Protein AF-A0A821AS89-F1 (afdb_monomer)

pLDDT: mean 93.1, std 7.95, range [41.75, 98.56]

Sequence (158 aa):
MNSRITNIILPIVAGIIYICFDFLYIYLSKTRYEQVVQNIQKDEMQIDVVAAFICYAIMALGWYFIAVQLAFAYFDTLKQRRPSWTPLSISVLSGLVSGLLYGFVVYGVYNCTTRAIFSSRYPVSILVQDMAWGSLYNMVYTSIYMMIWHRLSSPVDI

Structure (mmCIF, N/CA/C/O backbone):
data_AF-A0A821AS89-F1
#
_entry.id   AF-A0A821AS89-F1
#
loop_
_atom_site.group_PDB
_atom_site.id
_atom_site.type_symbol
_atom_site.label_atom_id
_atom_site.label_alt_id
_atom_site.label_comp_id
_atom_site.label_asym_id
_atom_site.label_entity_id
_atom_site.label_seq_id
_atom_site.pdbx_PDB_ins_code
_atom_site.Cartn_x
_atom_site.Cartn_y
_atom_site.Cartn_z
_atom_site.occupancy
_atom_site.B_iso_or_equiv
_atom_site.auth_seq_id
_atom_site.auth_comp_id
_atom_site.auth_asym_id
_atom_site.auth_atom_id
_atom_site.pdbx_PDB_model_num
ATOM 1 N N . MET A 1 1 ? 11.663 -9.145 -25.684 1.00 60.75 1 MET A N 1
ATOM 2 C CA . MET A 1 1 ? 11.445 -9.663 -24.313 1.00 60.75 1 MET A CA 1
ATOM 3 C C . MET A 1 1 ? 9.973 -10.030 -24.124 1.00 60.75 1 MET A C 1
ATOM 5 O O . MET A 1 1 ? 9.146 -9.499 -24.855 1.00 60.75 1 MET A O 1
ATOM 9 N N . ASN A 1 2 ? 9.637 -10.982 -23.246 1.00 77.19 2 ASN A N 1
ATOM 10 C CA . ASN A 1 2 ? 8.313 -11.620 -23.225 1.00 77.19 2 ASN A CA 1
ATOM 11 C C . ASN A 1 2 ? 7.254 -10.752 -22.517 1.00 77.19 2 ASN A C 1
ATOM 13 O O . ASN A 1 2 ? 7.126 -10.801 -21.295 1.00 77.19 2 ASN A O 1
ATOM 17 N N . SER A 1 3 ? 6.462 -10.005 -23.292 1.00 80.69 3 SER A N 1
ATOM 18 C CA . SER A 1 3 ? 5.370 -9.146 -22.802 1.00 80.69 3 SER A CA 1
ATOM 19 C C . SER A 1 3 ? 4.331 -9.881 -21.945 1.00 80.69 3 SER A C 1
ATOM 21 O O . SER A 1 3 ? 3.664 -9.258 -21.123 1.00 80.69 3 SER A O 1
ATOM 23 N N . ARG A 1 4 ? 4.209 -11.213 -22.065 1.00 80.75 4 ARG A N 1
ATOM 24 C CA . ARG A 1 4 ? 3.340 -12.015 -21.187 1.00 80.75 4 ARG A CA 1
ATOM 25 C C . ARG A 1 4 ? 3.840 -12.040 -19.743 1.00 80.75 4 ARG A C 1
ATOM 27 O O . ARG A 1 4 ? 3.027 -12.054 -18.824 1.00 80.75 4 ARG A O 1
ATOM 34 N N . ILE A 1 5 ? 5.158 -12.036 -19.529 1.00 86.56 5 ILE A N 1
ATOM 35 C CA . ILE A 1 5 ? 5.736 -12.064 -18.179 1.00 86.56 5 ILE A CA 1
ATOM 36 C C . ILE A 1 5 ? 5.411 -10.757 -17.455 1.00 86.56 5 ILE A C 1
ATOM 38 O O . ILE A 1 5 ? 4.871 -10.789 -16.353 1.00 86.56 5 ILE A O 1
ATOM 42 N N . THR A 1 6 ? 5.680 -9.615 -18.087 1.00 86.88 6 THR A N 1
ATOM 43 C CA . THR A 1 6 ? 5.493 -8.294 -17.470 1.00 86.88 6 THR A CA 1
ATOM 44 C C . THR A 1 6 ? 4.027 -7.910 -17.314 1.00 86.88 6 THR A C 1
ATOM 46 O O . THR A 1 6 ? 3.682 -7.263 -16.332 1.00 86.88 6 THR A O 1
ATOM 49 N N . ASN A 1 7 ? 3.163 -8.307 -18.255 1.00 87.62 7 ASN A N 1
ATOM 50 C CA . ASN A 1 7 ? 1.782 -7.816 -18.301 1.00 87.62 7 ASN A CA 1
ATOM 51 C C . ASN A 1 7 ? 0.766 -8.765 -17.653 1.00 87.62 7 ASN A C 1
ATOM 53 O O . ASN A 1 7 ? -0.347 -8.336 -17.372 1.00 87.62 7 ASN A O 1
ATOM 57 N N . ILE A 1 8 ? 1.112 -10.040 -17.439 1.00 90.19 8 ILE A N 1
ATOM 58 C CA . ILE A 1 8 ? 0.181 -11.042 -16.892 1.00 90.19 8 ILE A CA 1
ATOM 59 C C . ILE A 1 8 ? 0.769 -11.696 -15.645 1.00 90.19 8 ILE A C 1
ATOM 61 O O . ILE A 1 8 ? 0.187 -11.613 -14.568 1.00 90.19 8 ILE A O 1
ATOM 65 N N . ILE A 1 9 ? 1.935 -12.332 -15.774 1.00 93.44 9 ILE A N 1
ATOM 66 C CA . ILE A 1 9 ? 2.485 -13.170 -14.699 1.00 93.44 9 ILE A CA 1
ATOM 67 C C . ILE A 1 9 ? 2.922 -12.316 -13.506 1.00 93.44 9 ILE A C 1
ATOM 69 O O . ILE A 1 9 ? 2.548 -12.608 -12.372 1.00 93.44 9 ILE A O 1
ATOM 73 N N . LEU A 1 10 ? 3.684 -11.250 -13.756 1.00 95.06 10 LEU A N 1
ATOM 74 C CA . LEU A 1 10 ? 4.209 -10.378 -12.708 1.00 95.06 10 LEU A CA 1
ATOM 75 C C . LEU A 1 10 ? 3.093 -9.738 -11.853 1.00 95.06 10 LEU A C 1
ATOM 77 O O . LEU A 1 10 ? 3.177 -9.869 -10.632 1.00 95.06 10 LEU A O 1
ATOM 81 N N . PRO A 1 11 ? 2.038 -9.118 -12.426 1.00 95.06 11 PRO A N 1
ATOM 82 C CA . PRO A 1 11 ? 0.903 -8.611 -11.653 1.00 95.06 11 PRO A CA 1
ATOM 83 C C . PRO A 1 11 ? 0.240 -9.651 -10.750 1.00 95.06 11 PRO A C 1
ATOM 85 O O . PRO A 1 11 ? -0.046 -9.354 -9.594 1.00 95.06 11 PRO A O 1
ATOM 88 N N . ILE A 1 12 ? 0.015 -10.869 -11.255 1.00 95.12 12 ILE A N 1
ATOM 89 C CA . ILE A 1 12 ? -0.660 -11.937 -10.502 1.00 95.12 12 ILE A CA 1
ATOM 90 C C . ILE A 1 12 ? 0.206 -12.393 -9.328 1.00 95.12 12 ILE A C 1
ATOM 92 O O . ILE A 1 12 ? -0.263 -12.447 -8.193 1.00 95.12 12 ILE A O 1
ATOM 96 N N . VAL A 1 13 ? 1.481 -12.692 -9.590 1.00 96.25 13 VAL A N 1
ATOM 97 C CA . VAL A 1 13 ? 2.421 -13.135 -8.551 1.00 96.25 13 VAL A CA 1
ATOM 98 C C . VAL A 1 13 ? 2.601 -12.047 -7.494 1.00 96.25 13 VAL A C 1
ATOM 100 O O . VAL A 1 13 ? 2.565 -12.346 -6.301 1.00 96.25 13 VAL A O 1
ATOM 103 N N . ALA A 1 14 ? 2.730 -10.786 -7.910 1.00 96.75 14 ALA A N 1
ATOM 104 C CA . ALA A 1 14 ? 2.802 -9.664 -6.986 1.00 96.75 14 ALA A CA 1
ATOM 105 C C . ALA A 1 14 ? 1.505 -9.521 -6.171 1.00 96.75 14 ALA A C 1
ATOM 107 O O . ALA A 1 14 ? 1.563 -9.460 -4.953 1.00 96.75 14 ALA A O 1
ATOM 108 N N . GLY A 1 15 ? 0.323 -9.585 -6.787 1.00 95.75 15 GLY A N 1
ATOM 109 C CA . GLY A 1 15 ? -0.946 -9.516 -6.053 1.00 95.75 15 GLY A CA 1
ATOM 110 C C . GLY A 1 15 ? -1.085 -10.590 -4.964 1.00 95.75 15 GLY A C 1
ATOM 111 O O . GLY A 1 15 ? -1.546 -10.298 -3.864 1.00 95.75 15 GLY A O 1
ATOM 112 N N . ILE A 1 16 ? -0.623 -11.817 -5.226 1.00 95.19 16 ILE A N 1
ATOM 113 C CA . ILE A 1 16 ? -0.619 -12.899 -4.226 1.00 95.19 16 ILE A CA 1
ATOM 114 C C . ILE A 1 16 ? 0.351 -12.582 -3.082 1.00 95.19 16 ILE A C 1
ATOM 116 O O . ILE A 1 16 ? -0.032 -12.636 -1.914 1.00 95.19 16 ILE A O 1
ATOM 120 N N . ILE A 1 17 ? 1.598 -12.221 -3.404 1.00 96.12 17 ILE A N 1
ATOM 121 C CA . ILE A 1 17 ? 2.618 -11.886 -2.398 1.00 96.12 17 ILE A CA 1
ATOM 122 C C . ILE A 1 17 ? 2.176 -10.683 -1.557 1.00 96.12 17 ILE A C 1
ATOM 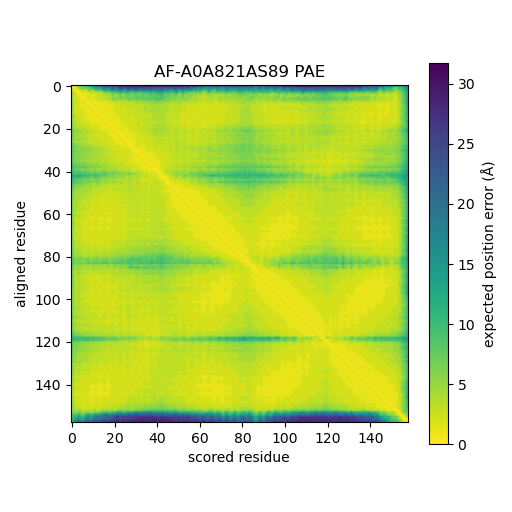124 O O . ILE A 1 17 ? 2.434 -10.657 -0.355 1.00 96.12 17 ILE A O 1
ATOM 128 N N . TYR A 1 18 ? 1.509 -9.706 -2.175 1.00 95.19 18 TYR A N 1
ATOM 129 C CA . TYR A 1 18 ? 0.983 -8.520 -1.510 1.00 95.19 18 TYR A CA 1
ATOM 130 C C . TYR A 1 18 ? 0.075 -8.915 -0.338 1.00 95.19 18 TYR A C 1
ATOM 132 O O . TYR A 1 18 ? 0.351 -8.609 0.820 1.00 95.19 18 TYR A O 1
ATOM 140 N N . ILE A 1 19 ? -0.933 -9.741 -0.620 1.00 94.19 19 ILE A N 1
ATOM 141 C CA . ILE A 1 19 ? -1.876 -10.230 0.391 1.00 94.19 19 ILE A CA 1
ATOM 142 C C . ILE A 1 19 ? -1.159 -11.041 1.489 1.00 94.19 19 ILE A C 1
ATOM 144 O O . ILE A 1 19 ? -1.485 -10.916 2.671 1.00 94.19 19 ILE A O 1
ATOM 148 N N . CYS A 1 20 ? -0.154 -11.853 1.140 1.00 93.69 20 CYS A N 1
ATOM 149 C CA . CYS A 1 20 ? 0.597 -12.640 2.124 1.00 93.69 20 CYS A CA 1
ATOM 150 C C . CYS A 1 20 ? 1.310 -11.778 3.181 1.00 93.69 20 CYS A C 1
ATOM 152 O O . CYS A 1 20 ? 1.373 -12.175 4.346 1.00 93.69 20 CYS A O 1
ATOM 154 N N . PHE A 1 21 ? 1.841 -10.612 2.804 1.00 92.50 21 PHE A N 1
ATOM 155 C CA . PHE A 1 21 ? 2.509 -9.713 3.751 1.00 92.50 21 PHE A CA 1
ATOM 156 C C . PHE A 1 21 ? 1.533 -9.092 4.754 1.00 92.50 21 PHE A C 1
ATOM 158 O O . PHE A 1 21 ? 1.873 -8.977 5.933 1.00 92.50 21 PHE A O 1
ATOM 165 N N . ASP A 1 22 ? 0.317 -8.751 4.328 1.00 86.94 22 ASP A N 1
ATOM 166 C CA . ASP A 1 22 ? -0.696 -8.247 5.256 1.00 86.94 22 ASP A CA 1
ATOM 167 C C . ASP A 1 22 ? -1.203 -9.335 6.208 1.00 86.94 22 ASP A C 1
ATOM 169 O O . ASP A 1 22 ? -1.383 -9.069 7.398 1.00 86.94 22 ASP A O 1
ATOM 173 N N . PHE A 1 23 ? -1.356 -10.580 5.742 1.00 90.50 23 PHE A N 1
ATOM 174 C CA . PHE A 1 23 ? -1.668 -11.699 6.639 1.00 90.50 23 PHE A CA 1
ATOM 175 C C . PHE A 1 23 ? -0.602 -11.879 7.721 1.00 90.50 23 PHE A C 1
ATOM 177 O O . PHE A 1 23 ? -0.937 -12.077 8.891 1.00 90.50 23 PHE A O 1
ATOM 184 N N . LEU A 1 24 ? 0.677 -11.767 7.350 1.00 91.88 24 LEU A N 1
ATOM 185 C CA . LEU A 1 24 ? 1.776 -11.811 8.309 1.00 91.88 24 LEU A CA 1
ATOM 186 C C . LEU A 1 24 ? 1.669 -10.668 9.328 1.00 91.88 24 LEU A C 1
ATOM 188 O O . LEU A 1 24 ? 1.804 -10.906 10.526 1.00 91.88 24 LEU A O 1
ATOM 192 N N . TYR A 1 25 ? 1.383 -9.445 8.880 1.00 91.25 25 TYR A N 1
ATOM 193 C CA . TYR A 1 25 ? 1.244 -8.295 9.772 1.00 91.25 25 TYR A CA 1
ATOM 194 C C . TYR A 1 25 ? 0.100 -8.453 10.779 1.00 91.25 25 TYR A C 1
ATOM 196 O O . TYR A 1 25 ? 0.303 -8.221 11.975 1.00 91.25 25 TYR A O 1
ATOM 204 N N . ILE A 1 26 ? -1.082 -8.885 10.325 1.00 88.38 26 ILE A N 1
ATOM 205 C CA . ILE A 1 26 ? -2.226 -9.123 11.217 1.00 88.38 26 ILE A CA 1
ATOM 206 C C . ILE A 1 26 ? -1.908 -10.232 12.209 1.00 88.38 26 ILE A C 1
ATOM 208 O O . ILE A 1 26 ? -2.194 -10.081 13.396 1.00 88.38 26 ILE A O 1
ATOM 212 N N . TYR A 1 27 ? -1.287 -11.320 11.756 1.00 91.62 27 TYR A N 1
ATOM 213 C CA . TYR A 1 27 ? -0.901 -12.415 12.638 1.00 91.62 27 TYR A CA 1
ATOM 214 C C . TYR A 1 27 ? 0.037 -11.937 13.755 1.00 91.62 27 TYR A C 1
ATOM 216 O O . TYR A 1 27 ? -0.206 -12.219 14.928 1.00 91.62 27 TYR A O 1
ATOM 224 N N . LEU A 1 28 ? 1.056 -11.144 13.410 1.00 93.00 28 LEU A N 1
ATOM 225 C CA . LEU A 1 28 ? 1.998 -10.571 14.377 1.00 93.00 28 LEU A CA 1
ATOM 226 C C . LEU A 1 28 ? 1.353 -9.524 15.300 1.00 93.00 28 LEU A C 1
ATOM 228 O O . LEU A 1 28 ? 1.810 -9.330 16.425 1.00 93.00 28 LEU A O 1
ATOM 232 N N . SER A 1 29 ? 0.287 -8.865 14.846 1.00 92.19 29 SER A N 1
ATOM 233 C CA . SER A 1 29 ? -0.406 -7.800 15.583 1.00 92.19 29 SER A CA 1
ATOM 234 C C . SER A 1 29 ? -1.668 -8.277 16.315 1.00 92.19 29 SER A C 1
ATOM 236 O O . SER A 1 29 ? -2.325 -7.481 16.989 1.00 92.19 29 SER A O 1
ATOM 238 N N . LYS A 1 30 ? -2.001 -9.573 16.234 1.00 91.69 30 LYS A N 1
ATOM 239 C CA . LYS A 1 30 ? -3.266 -10.155 16.706 1.00 91.69 30 LYS A CA 1
ATOM 240 C C . LYS A 1 30 ? -3.596 -9.795 18.154 1.00 91.69 30 LYS A C 1
ATOM 242 O O . LYS A 1 30 ? -4.667 -9.255 18.409 1.00 91.69 30 LYS A O 1
ATOM 247 N N . THR A 1 31 ? -2.666 -10.009 19.084 1.00 92.75 31 THR A N 1
ATOM 248 C CA . THR A 1 31 ? -2.875 -9.721 20.517 1.00 92.75 31 THR A CA 1
ATOM 249 C C . THR A 1 31 ? -3.249 -8.263 20.766 1.00 92.75 31 THR A C 1
ATOM 251 O O . THR A 1 31 ? -4.056 -7.945 21.636 1.00 92.75 31 THR A O 1
ATOM 254 N N . ARG A 1 32 ? -2.677 -7.348 19.984 1.00 91.75 32 ARG A N 1
ATOM 255 C CA . ARG A 1 32 ? -2.951 -5.923 20.122 1.00 91.75 32 ARG A CA 1
ATOM 256 C C . ARG A 1 32 ? -4.341 -5.571 19.597 1.00 91.75 32 ARG A C 1
ATOM 258 O O . ARG A 1 32 ? -5.041 -4.789 20.236 1.00 91.75 32 ARG A O 1
ATOM 265 N N . TYR A 1 33 ? -4.756 -6.163 18.480 1.00 91.94 33 TYR A N 1
ATOM 266 C CA . TYR A 1 33 ? -6.117 -5.997 17.971 1.00 91.94 33 TYR A CA 1
ATOM 267 C C . TYR A 1 33 ? -7.161 -6.604 18.910 1.00 91.94 33 TYR A C 1
ATOM 269 O O . TYR A 1 33 ? -8.168 -5.954 19.172 1.00 91.94 33 TYR A O 1
ATOM 277 N N . GLU A 1 34 ? -6.887 -7.764 19.509 1.00 93.44 34 GLU A N 1
ATOM 278 C CA . GLU A 1 34 ? -7.753 -8.371 20.528 1.00 93.44 34 GLU A CA 1
ATOM 279 C C . GLU A 1 34 ? -7.983 -7.424 21.707 1.00 93.44 34 GLU A C 1
ATOM 281 O O . GLU A 1 34 ? -9.125 -7.187 22.090 1.00 93.44 34 GLU A O 1
ATOM 286 N N . GLN A 1 35 ? -6.922 -6.803 22.230 1.00 92.62 35 GLN A N 1
ATOM 287 C CA . GLN A 1 35 ? -7.038 -5.819 23.311 1.00 92.62 35 GLN A CA 1
ATOM 288 C C . GLN A 1 35 ? -7.880 -4.604 22.902 1.00 92.62 35 GLN A C 1
ATOM 290 O O . GLN A 1 35 ? -8.679 -4.104 23.694 1.00 92.62 35 GLN A O 1
ATOM 295 N N . VAL A 1 36 ? -7.721 -4.104 21.674 1.00 93.25 36 VAL A N 1
ATOM 296 C CA . VAL A 1 36 ? -8.516 -2.977 21.160 1.00 93.25 36 VAL A CA 1
ATOM 297 C C . VAL A 1 36 ? -9.989 -3.362 21.038 1.00 93.25 36 VAL A C 1
ATOM 299 O O . VAL A 1 36 ? -10.853 -2.608 21.487 1.00 93.25 36 VAL A O 1
ATOM 302 N N . VAL A 1 37 ? -10.278 -4.541 20.488 1.00 93.38 37 VAL A N 1
ATOM 303 C CA . VAL A 1 37 ? -11.644 -5.047 20.325 1.00 93.38 37 VAL A CA 1
ATOM 304 C C . VAL A 1 37 ? -12.299 -5.269 21.685 1.00 93.38 37 VAL A C 1
ATOM 306 O O . VAL A 1 37 ? -13.369 -4.716 21.926 1.00 93.38 37 VAL A O 1
ATOM 309 N N . GLN A 1 38 ? -11.624 -5.936 22.622 1.00 92.94 38 GLN A N 1
ATOM 310 C CA . GLN A 1 38 ? -12.106 -6.103 23.996 1.00 92.94 38 GLN A CA 1
ATOM 311 C C . GLN A 1 38 ? -12.344 -4.753 24.681 1.00 92.94 38 GLN A C 1
ATOM 313 O O . GLN A 1 38 ? -13.335 -4.574 25.388 1.00 92.94 38 GLN A O 1
ATOM 318 N N . ASN A 1 39 ? -11.489 -3.755 24.451 1.00 91.44 39 ASN A N 1
ATOM 319 C CA . ASN A 1 39 ? -11.682 -2.422 25.015 1.00 91.44 39 ASN A CA 1
ATOM 320 C C . ASN A 1 39 ? -12.942 -1.727 24.483 1.00 91.44 39 ASN A C 1
ATOM 322 O O . ASN A 1 39 ? -13.632 -1.058 25.263 1.00 91.44 39 ASN A O 1
ATOM 326 N N . ILE A 1 40 ? -13.241 -1.894 23.194 1.00 94.06 40 ILE A N 1
ATOM 327 C CA . ILE A 1 40 ? -14.366 -1.259 22.500 1.00 94.06 40 ILE A CA 1
ATOM 328 C C . ILE A 1 40 ? -15.678 -2.007 22.750 1.00 94.06 40 ILE A C 1
ATOM 330 O O . ILE A 1 40 ? -16.645 -1.382 23.195 1.00 94.06 40 ILE A O 1
ATOM 334 N N . GLN A 1 41 ? -15.692 -3.310 22.465 1.00 92.06 41 GLN A N 1
ATOM 335 C CA . GLN A 1 41 ? -16.871 -4.178 22.420 1.00 92.06 41 GLN A CA 1
ATOM 336 C C . GLN A 1 41 ? -17.162 -4.873 23.753 1.00 92.06 41 GLN A C 1
ATOM 338 O O . GLN A 1 41 ? -18.300 -5.263 23.978 1.00 92.06 41 GLN A O 1
ATOM 343 N N . LYS A 1 42 ? -16.172 -4.972 24.655 1.00 93.00 42 LYS A N 1
ATOM 344 C CA . LYS A 1 42 ? -16.269 -5.746 25.910 1.00 93.00 42 LYS A CA 1
ATOM 345 C C . LYS A 1 42 ? -16.582 -7.230 25.679 1.00 93.00 42 LYS A C 1
ATOM 347 O O . LYS A 1 42 ? -17.156 -7.869 26.552 1.00 93.00 42 LYS A O 1
ATOM 352 N N . ASP A 1 43 ? -16.161 -7.746 24.530 1.00 92.31 43 ASP A N 1
ATOM 353 C CA . ASP A 1 43 ? -16.365 -9.125 24.093 1.00 92.31 43 ASP A CA 1
ATOM 354 C C . ASP A 1 43 ? -15.095 -9.657 23.405 1.00 92.31 43 ASP A C 1
ATOM 356 O O . ASP A 1 43 ? -14.160 -8.897 23.115 1.00 92.31 43 ASP A O 1
ATOM 360 N N . GLU A 1 44 ? -15.045 -10.964 23.172 1.00 91.38 44 GLU A N 1
ATOM 361 C CA . GLU A 1 44 ? -13.980 -11.625 22.427 1.00 91.38 44 GLU A CA 1
ATOM 362 C C . 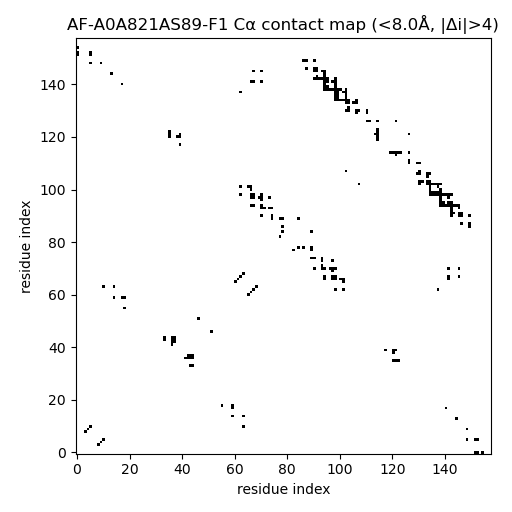GLU A 1 44 ? -13.984 -11.209 20.951 1.00 91.38 44 GLU A C 1
ATOM 364 O O . GLU A 1 44 ? -15.021 -10.972 20.333 1.00 91.38 44 GLU A O 1
ATOM 369 N N . MET A 1 45 ? -12.791 -11.127 20.358 1.00 91.94 45 MET A N 1
ATOM 370 C CA . MET A 1 45 ? -12.653 -10.750 18.956 1.00 91.94 45 MET A CA 1
ATOM 371 C C . MET A 1 45 ? -13.150 -11.874 18.045 1.00 91.94 45 MET A C 1
ATOM 373 O O . MET A 1 45 ? -12.501 -12.911 17.910 1.00 91.94 45 MET A O 1
ATOM 377 N N . GLN A 1 46 ? -14.264 -11.628 17.359 1.00 91.75 46 GLN A N 1
ATOM 378 C CA . GLN A 1 46 ? -14.787 -12.513 16.322 1.00 91.75 46 GLN A CA 1
ATOM 379 C C . GLN A 1 46 ? -14.418 -11.979 14.936 1.00 91.75 46 GLN A C 1
ATOM 381 O O . GLN A 1 46 ? -14.690 -10.825 14.607 1.00 91.75 46 GLN A O 1
ATOM 386 N N . ILE A 1 47 ? -13.778 -12.819 14.120 1.00 89.31 47 ILE A N 1
ATOM 387 C CA . ILE A 1 47 ? -13.360 -12.456 12.763 1.00 89.31 47 ILE A CA 1
ATOM 388 C C . ILE A 1 47 ? -14.426 -12.918 11.771 1.00 89.31 47 ILE A C 1
ATOM 390 O O . ILE A 1 47 ? -14.667 -14.116 11.625 1.00 89.31 47 ILE A O 1
ATOM 394 N N . ASP A 1 48 ? -14.999 -11.972 11.030 1.00 94.06 48 ASP A N 1
ATOM 395 C CA . ASP A 1 48 ? -15.783 -12.281 9.837 1.00 94.06 48 ASP A CA 1
ATOM 396 C C . ASP A 1 48 ? -14.838 -12.602 8.669 1.00 94.06 48 ASP A C 1
ATOM 398 O O . ASP A 1 48 ? -14.216 -11.723 8.064 1.00 94.06 48 ASP A O 1
ATOM 402 N N . VAL A 1 49 ? -14.719 -13.894 8.362 1.00 92.25 49 VAL A N 1
ATOM 403 C CA . VAL A 1 49 ? -13.823 -14.409 7.318 1.00 92.25 49 VAL A CA 1
ATOM 404 C C . VAL A 1 49 ? -14.250 -13.949 5.920 1.00 92.25 49 VAL A C 1
ATOM 406 O O . VAL A 1 49 ? -13.392 -13.696 5.072 1.00 92.25 49 VAL A O 1
ATOM 409 N N . VAL A 1 50 ? -15.555 -13.809 5.668 1.00 95.25 50 VAL A N 1
ATOM 410 C CA . VAL A 1 50 ? -16.076 -13.392 4.358 1.00 95.25 50 VAL A CA 1
ATOM 411 C C . VAL A 1 50 ? -15.741 -11.924 4.123 1.00 95.25 50 VAL A C 1
ATOM 413 O O . VAL A 1 50 ? -15.188 -11.578 3.076 1.00 95.25 50 VAL A O 1
ATOM 416 N N . ALA A 1 51 ? -15.999 -11.069 5.116 1.00 94.69 51 ALA A N 1
ATOM 417 C CA . ALA A 1 51 ? -15.643 -9.656 5.050 1.00 94.69 51 ALA A CA 1
ATOM 418 C C . ALA A 1 51 ? -14.125 -9.456 4.905 1.00 94.69 51 ALA A C 1
ATOM 420 O O . ALA A 1 51 ? -13.691 -8.636 4.093 1.00 94.69 51 ALA A O 1
ATOM 421 N N . ALA A 1 52 ? -13.311 -10.238 5.625 1.00 92.06 52 ALA A N 1
ATOM 422 C CA . ALA A 1 52 ? -11.855 -10.190 5.509 1.00 92.06 52 ALA A CA 1
ATOM 423 C C . ALA A 1 52 ? -11.380 -10.540 4.090 1.00 92.06 52 ALA A C 1
ATOM 425 O O . ALA A 1 52 ? -10.584 -9.803 3.508 1.00 92.06 52 ALA A O 1
ATOM 426 N N . PHE A 1 53 ? -11.902 -11.618 3.496 1.00 92.44 53 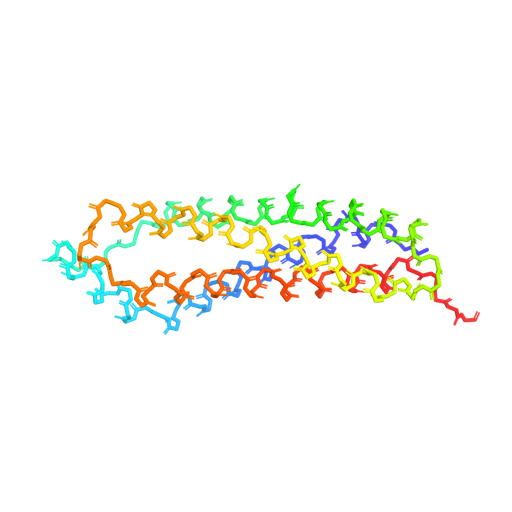PHE A N 1
ATOM 427 C CA . PHE A 1 53 ? -11.549 -12.013 2.131 1.00 92.44 53 PHE A CA 1
ATOM 428 C C . PHE A 1 53 ? -11.907 -10.931 1.104 1.00 92.44 53 PHE A C 1
ATOM 430 O O . PHE A 1 53 ? -11.082 -10.578 0.259 1.00 92.44 53 PHE A O 1
ATOM 437 N N . ILE A 1 54 ? -13.112 -10.361 1.204 1.00 95.62 54 ILE A N 1
ATOM 438 C CA . ILE A 1 54 ? -13.559 -9.273 0.324 1.00 95.62 54 ILE A CA 1
ATOM 439 C C . ILE A 1 54 ? -12.656 -8.044 0.485 1.00 95.62 54 ILE A C 1
ATOM 441 O O . ILE A 1 54 ? -12.241 -7.462 -0.516 1.00 95.62 54 ILE A O 1
ATOM 445 N N . CYS A 1 55 ? -12.309 -7.675 1.720 1.00 93.94 55 CYS A N 1
ATOM 446 C CA . CYS A 1 55 ? -11.424 -6.546 2.007 1.00 93.94 55 CYS A CA 1
ATOM 447 C C . CYS A 1 55 ? -10.062 -6.713 1.320 1.00 93.94 55 CYS A C 1
ATOM 449 O O . CYS A 1 55 ? -9.625 -5.826 0.586 1.00 93.94 55 CYS A O 1
ATOM 451 N N . TYR A 1 56 ? -9.430 -7.879 1.469 1.00 92.44 56 TYR A N 1
ATOM 452 C CA . TYR A 1 56 ? -8.133 -8.148 0.850 1.00 92.44 56 TYR A CA 1
ATOM 453 C C . TYR A 1 56 ? -8.185 -8.221 -0.673 1.00 92.44 56 TYR A C 1
ATOM 455 O O . TYR A 1 56 ? -7.261 -7.747 -1.335 1.00 92.44 56 TYR A O 1
ATOM 463 N N . ALA A 1 57 ? -9.268 -8.750 -1.246 1.00 94.00 57 ALA A N 1
ATOM 464 C CA . ALA A 1 57 ? -9.474 -8.710 -2.688 1.00 94.00 57 ALA A CA 1
ATOM 465 C C . ALA A 1 57 ? -9.580 -7.260 -3.194 1.00 94.00 57 ALA A C 1
ATOM 467 O O . ALA A 1 57 ? -8.909 -6.893 -4.159 1.00 94.00 57 ALA A O 1
ATOM 468 N N . ILE A 1 58 ? -10.359 -6.410 -2.514 1.00 96.19 58 ILE A N 1
ATOM 469 C CA . ILE A 1 58 ? -10.491 -4.984 -2.848 1.00 96.19 58 ILE A CA 1
ATOM 470 C C . ILE A 1 58 ? -9.149 -4.260 -2.699 1.00 96.19 58 ILE A C 1
ATOM 472 O O . ILE A 1 58 ? -8.792 -3.470 -3.572 1.00 96.19 58 ILE A O 1
ATOM 476 N N . MET A 1 59 ? -8.386 -4.536 -1.641 1.00 94.75 59 MET A N 1
ATOM 477 C CA . MET A 1 59 ? -7.061 -3.947 -1.443 1.00 94.75 59 MET A CA 1
ATOM 478 C C . MET A 1 59 ? -6.082 -4.351 -2.547 1.00 94.75 59 MET A C 1
ATOM 480 O O . MET A 1 59 ? -5.433 -3.486 -3.124 1.00 94.75 59 MET A O 1
ATOM 484 N N . ALA A 1 60 ? -6.006 -5.632 -2.911 1.00 95.56 60 ALA A N 1
ATOM 485 C CA . ALA A 1 60 ? -5.121 -6.084 -3.985 1.00 95.56 60 ALA A CA 1
ATOM 486 C C . ALA A 1 60 ? -5.502 -5.478 -5.348 1.00 95.56 60 ALA A C 1
ATOM 488 O O . ALA A 1 60 ? -4.631 -5.038 -6.104 1.00 95.56 60 ALA A O 1
ATOM 489 N N . LEU A 1 61 ? -6.805 -5.394 -5.646 1.00 96.62 61 LEU A N 1
ATOM 490 C CA . LEU A 1 61 ? -7.308 -4.725 -6.847 1.00 96.62 61 LEU A CA 1
ATOM 491 C C . LEU A 1 61 ? -6.982 -3.228 -6.826 1.00 96.62 61 LEU A C 1
ATOM 493 O O . LEU A 1 61 ? -6.488 -2.699 -7.817 1.00 96.62 61 LEU A O 1
ATOM 497 N N . GLY A 1 62 ? -7.215 -2.545 -5.706 1.00 97.44 62 GLY A N 1
ATOM 498 C CA . GLY A 1 62 ? -6.902 -1.129 -5.545 1.00 97.44 62 GLY A CA 1
ATOM 499 C C . GLY A 1 62 ? -5.408 -0.850 -5.689 1.00 97.44 62 GLY A C 1
ATOM 500 O O . GLY A 1 62 ? -5.026 0.067 -6.411 1.00 97.44 62 GLY A O 1
ATOM 501 N N . TRP A 1 63 ? -4.550 -1.670 -5.088 1.00 97.94 63 TRP A N 1
ATOM 502 C CA . TRP A 1 63 ? -3.104 -1.556 -5.243 1.00 97.94 63 TRP A CA 1
ATOM 503 C C . TRP A 1 63 ? -2.695 -1.642 -6.720 1.00 97.94 63 TRP A C 1
ATOM 505 O O . TRP A 1 63 ? -1.975 -0.773 -7.216 1.00 97.94 63 TRP A O 1
ATOM 515 N N . TYR A 1 64 ? -3.205 -2.624 -7.466 1.00 97.38 64 TYR A N 1
ATOM 516 C CA . TYR A 1 64 ? -2.843 -2.769 -8.875 1.00 97.38 64 TYR A CA 1
ATOM 517 C C . TYR A 1 64 ? -3.459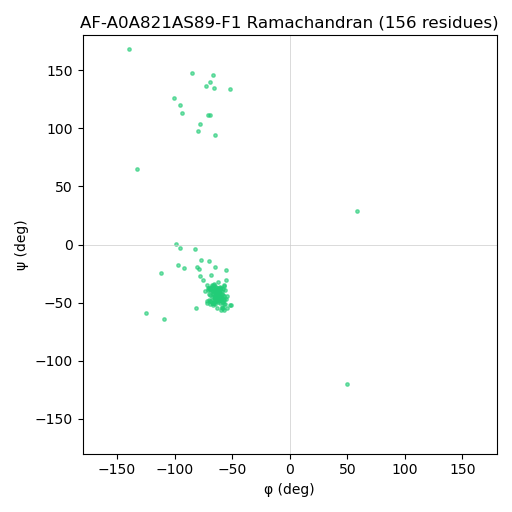 -1.683 -9.771 1.00 97.38 64 TYR A C 1
ATOM 519 O O . TYR A 1 64 ? -2.759 -1.043 -10.555 1.00 97.38 64 TYR A O 1
ATOM 527 N N . PHE A 1 65 ? -4.767 -1.451 -9.679 1.00 97.62 65 PHE A N 1
ATOM 528 C CA . PHE A 1 65 ? -5.469 -0.539 -10.586 1.00 97.62 65 PHE A CA 1
ATOM 529 C C . PHE A 1 65 ? -5.281 0.938 -10.237 1.00 97.62 65 PHE A C 1
ATOM 531 O O . PHE A 1 65 ? -5.454 1.784 -11.111 1.00 97.62 65 PHE A O 1
ATOM 538 N N . ILE A 1 66 ? -4.906 1.258 -8.997 1.00 98.12 66 ILE A N 1
ATOM 539 C CA . ILE A 1 66 ? -4.675 2.634 -8.551 1.00 98.12 66 ILE A CA 1
ATOM 540 C C . ILE A 1 66 ? -3.184 2.867 -8.330 1.00 98.12 66 ILE A C 1
ATOM 542 O O . ILE A 1 66 ? -2.598 3.671 -9.049 1.00 98.12 66 ILE A O 1
ATOM 546 N N . ALA A 1 67 ? -2.545 2.180 -7.377 1.00 98.31 67 ALA A N 1
ATOM 547 C CA . ALA A 1 67 ? -1.163 2.496 -6.998 1.00 98.31 67 ALA A CA 1
ATOM 548 C C . ALA A 1 67 ? -0.169 2.222 -8.137 1.00 98.31 67 ALA A C 1
ATOM 550 O O . ALA A 1 67 ? 0.633 3.092 -8.478 1.00 98.31 67 ALA A O 1
ATOM 551 N N . VAL A 1 68 ? -0.244 1.046 -8.764 1.00 98.12 68 VAL A N 1
ATOM 552 C CA . VAL A 1 68 ? 0.657 0.671 -9.866 1.00 98.12 68 VAL A CA 1
ATOM 553 C C . VAL A 1 68 ? 0.379 1.493 -11.128 1.00 98.12 68 VAL A C 1
ATOM 555 O O . VAL A 1 68 ? 1.320 1.994 -11.739 1.00 98.12 68 VAL A O 1
ATOM 558 N N . GLN A 1 69 ? -0.886 1.702 -11.507 1.00 97.69 69 GLN A N 1
ATOM 559 C CA . GLN A 1 69 ? -1.204 2.534 -12.680 1.00 97.69 69 GLN A CA 1
ATOM 560 C C . GLN A 1 69 ? -0.777 3.993 -12.483 1.00 97.69 69 GLN A C 1
ATOM 562 O O . GLN A 1 69 ? -0.228 4.612 -13.396 1.00 97.69 69 GLN A O 1
ATOM 567 N N . LEU A 1 70 ? -0.949 4.531 -11.272 1.00 98.12 70 LEU A N 1
ATOM 568 C CA . LEU A 1 70 ? -0.448 5.856 -10.924 1.00 98.12 70 LEU A CA 1
ATOM 569 C C . LEU A 1 70 ? 1.085 5.909 -10.989 1.00 98.12 70 LEU A C 1
ATOM 571 O O . LEU A 1 70 ? 1.633 6.911 -11.447 1.00 98.12 70 LEU A O 1
ATOM 575 N N . ALA A 1 71 ? 1.778 4.841 -10.582 1.00 98.19 71 ALA A N 1
ATOM 576 C CA . ALA A 1 71 ? 3.232 4.757 -10.684 1.00 98.19 71 ALA A CA 1
ATOM 577 C C . ALA A 1 71 ? 3.700 4.765 -12.147 1.00 98.19 71 ALA A C 1
ATOM 579 O O . ALA A 1 71 ? 4.658 5.464 -12.470 1.00 98.19 71 ALA A O 1
ATOM 580 N N . PHE A 1 72 ? 3.016 4.062 -13.055 1.00 97.25 72 PHE A N 1
ATOM 581 C CA . PHE A 1 72 ? 3.327 4.126 -14.488 1.00 97.25 72 PHE A CA 1
ATOM 582 C C . PHE A 1 72 ? 3.104 5.525 -15.072 1.00 97.25 72 PHE A C 1
ATOM 584 O O . PHE A 1 72 ? 3.993 6.063 -15.731 1.00 97.25 72 PHE A O 1
ATOM 591 N N . ALA A 1 73 ? 1.978 6.166 -14.755 1.00 97.12 73 ALA A N 1
ATOM 592 C CA . ALA A 1 73 ? 1.706 7.531 -15.205 1.00 97.12 73 ALA A CA 1
ATOM 593 C C . ALA A 1 73 ? 2.761 8.537 -14.699 1.00 97.12 73 ALA A C 1
ATOM 595 O O . ALA A 1 73 ? 3.202 9.432 -15.432 1.00 97.12 73 ALA A O 1
ATOM 596 N N . TYR A 1 74 ? 3.201 8.385 -13.445 1.00 96.44 74 TYR A N 1
ATOM 597 C CA . TYR A 1 74 ? 4.238 9.236 -12.866 1.00 96.44 74 TYR A CA 1
ATOM 598 C C . TYR A 1 74 ? 5.620 8.956 -13.468 1.00 96.44 74 TYR A C 1
ATOM 600 O O . TYR A 1 74 ? 6.367 9.899 -13.739 1.00 96.44 74 TYR A O 1
ATOM 608 N N . PHE A 1 75 ? 5.929 7.690 -13.763 1.00 96.38 75 PHE A N 1
ATOM 609 C CA . PHE A 1 75 ? 7.153 7.287 -14.450 1.00 96.38 75 PHE A CA 1
ATOM 610 C C . PHE A 1 75 ? 7.284 7.977 -15.810 1.00 96.38 75 PHE A C 1
ATOM 612 O O . PHE A 1 75 ? 8.308 8.614 -16.074 1.00 96.38 75 PHE A O 1
ATOM 619 N N . ASP A 1 76 ? 6.243 7.921 -16.643 1.00 94.62 76 ASP A N 1
ATOM 620 C CA . ASP A 1 76 ? 6.255 8.543 -17.972 1.00 94.62 76 ASP A CA 1
ATOM 621 C C . ASP A 1 76 ? 6.428 10.064 -17.879 1.00 94.62 76 ASP A C 1
ATOM 623 O O . ASP A 1 76 ? 7.245 10.657 -18.591 1.00 94.62 76 ASP A O 1
ATOM 627 N N . THR A 1 77 ? 5.729 10.692 -16.932 1.00 96.00 77 THR A N 1
ATOM 628 C CA . THR A 1 77 ? 5.829 12.135 -16.675 1.00 96.00 77 THR A CA 1
ATOM 629 C C . THR A 1 77 ? 7.244 12.542 -16.255 1.00 96.00 77 THR A C 1
ATOM 631 O O . THR A 1 77 ? 7.803 13.517 -16.766 1.00 96.00 77 THR A O 1
ATOM 634 N N . LEU A 1 78 ? 7.853 11.810 -15.320 1.00 94.38 78 LEU A N 1
ATOM 635 C CA . LEU A 1 78 ? 9.194 12.106 -14.823 1.00 94.38 78 LEU A CA 1
ATOM 636 C C . LEU A 1 78 ? 10.271 11.842 -15.871 1.00 94.38 78 LEU A C 1
ATOM 638 O O . LEU A 1 78 ? 11.195 12.644 -15.987 1.00 94.38 78 LEU A O 1
ATOM 642 N N . LYS A 1 79 ? 10.139 10.778 -16.666 1.00 94.12 79 LYS A N 1
ATOM 643 C CA . LYS A 1 79 ? 11.059 10.473 -17.768 1.00 94.12 79 LYS A CA 1
ATOM 644 C C . LYS A 1 79 ? 11.109 11.608 -18.791 1.00 94.12 79 LYS A C 1
ATOM 646 O O . LYS A 1 79 ? 12.192 11.959 -19.247 1.00 94.12 79 LYS A O 1
ATOM 651 N N . GLN A 1 80 ? 9.965 12.222 -19.098 1.00 94.56 80 GLN A N 1
ATOM 652 C CA . GLN A 1 80 ? 9.902 13.396 -19.976 1.00 94.56 80 GLN A CA 1
ATOM 653 C C . GLN A 1 80 ? 10.503 14.652 -19.324 1.00 94.56 80 GLN A C 1
ATOM 655 O O . GLN A 1 80 ? 11.241 15.390 -19.971 1.00 94.56 80 GLN A O 1
ATOM 660 N N . ARG A 1 81 ? 10.216 14.907 -18.038 1.00 94.75 81 ARG A N 1
ATOM 661 C CA . ARG A 1 81 ? 10.673 16.120 -17.326 1.00 94.75 81 ARG A CA 1
ATOM 662 C C . ARG A 1 81 ? 12.138 16.082 -16.881 1.00 94.75 81 ARG A C 1
ATOM 664 O O . ARG A 1 81 ? 12.736 17.136 -16.674 1.00 94.75 81 ARG A O 1
ATOM 671 N N . ARG A 1 82 ? 12.702 14.896 -16.653 1.00 92.19 82 ARG A N 1
ATOM 672 C CA . ARG A 1 82 ? 14.052 14.677 -16.109 1.00 92.19 82 ARG A CA 1
ATOM 673 C C . ARG A 1 82 ? 14.812 13.639 -16.948 1.00 92.19 82 ARG A C 1
ATOM 675 O O . ARG A 1 82 ? 15.175 12.587 -16.427 1.00 92.19 82 ARG A O 1
ATOM 682 N N . PRO A 1 83 ? 15.112 13.929 -18.227 1.00 90.00 83 PRO A N 1
ATOM 683 C CA . PRO A 1 83 ? 15.763 12.969 -19.121 1.00 90.00 83 PRO A CA 1
ATOM 684 C C . PRO A 1 83 ? 17.191 12.591 -18.692 1.00 90.00 83 PRO A C 1
ATOM 686 O O . PRO A 1 83 ? 17.701 11.561 -19.116 1.00 90.00 83 PRO A O 1
ATOM 689 N N . SER A 1 84 ? 17.841 13.401 -17.846 1.00 92.12 84 SER A N 1
ATOM 690 C CA . SER A 1 84 ? 19.174 13.110 -17.301 1.00 92.12 84 SER A CA 1
ATOM 691 C C . SER A 1 84 ? 19.178 12.066 -16.179 1.00 92.12 84 SER A C 1
ATOM 693 O O . SER A 1 84 ? 20.246 11.600 -15.786 1.00 92.12 84 SER A O 1
ATOM 695 N N . TRP A 1 85 ? 18.017 11.718 -15.621 1.00 90.62 85 TRP A N 1
ATOM 696 C CA . TRP A 1 85 ? 17.913 10.736 -14.544 1.00 90.62 85 TRP A CA 1
ATOM 697 C C . TRP A 1 85 ? 17.843 9.322 -15.111 1.00 90.62 85 TRP A C 1
ATOM 699 O O . TRP A 1 85 ? 17.279 9.091 -16.180 1.00 90.62 85 TRP A O 1
ATOM 709 N N . THR A 1 86 ? 18.392 8.350 -14.381 1.00 91.44 86 THR A N 1
ATOM 710 C CA . THR A 1 86 ? 18.360 6.964 -14.848 1.00 91.44 86 THR A CA 1
ATOM 711 C C . THR A 1 86 ? 16.926 6.415 -14.813 1.00 91.44 86 THR A C 1
ATOM 713 O O . THR A 1 86 ? 16.195 6.650 -13.848 1.00 91.44 86 THR A O 1
ATOM 716 N N . PRO A 1 87 ? 16.493 5.630 -15.818 1.00 90.81 87 PRO A N 1
ATOM 717 C CA . PRO A 1 87 ? 15.152 5.038 -15.823 1.00 90.81 87 PRO A CA 1
ATOM 718 C C . PRO A 1 87 ? 14.841 4.206 -14.568 1.00 90.81 87 PRO A C 1
ATOM 720 O O . PRO A 1 87 ? 13.705 4.174 -14.095 1.00 90.81 87 PRO A O 1
ATOM 723 N N . LEU A 1 88 ? 15.861 3.584 -13.973 1.00 93.19 88 LEU A N 1
ATOM 724 C CA . LEU A 1 88 ? 15.723 2.853 -12.720 1.00 93.19 88 LEU A CA 1
ATOM 725 C C . LEU A 1 88 ? 15.364 3.770 -11.540 1.00 93.19 88 LEU A C 1
ATOM 727 O O . LEU A 1 88 ? 14.449 3.441 -10.787 1.00 93.19 88 LEU A O 1
ATOM 731 N N . SER A 1 89 ? 16.039 4.915 -11.376 1.00 93.19 89 SER A N 1
ATOM 732 C CA . SER A 1 89 ? 15.737 5.835 -10.269 1.00 93.19 89 SER A CA 1
ATOM 733 C C . SER A 1 89 ? 14.344 6.445 -10.410 1.00 93.19 89 SER A C 1
ATOM 735 O O . SER A 1 89 ? 13.629 6.576 -9.417 1.00 93.19 89 SER A O 1
ATOM 737 N N . ILE A 1 90 ? 13.916 6.728 -11.644 1.00 95.38 90 ILE A N 1
ATOM 738 C CA . ILE A 1 90 ? 12.557 7.190 -11.944 1.00 95.38 90 ILE A CA 1
ATOM 739 C C . ILE A 1 90 ? 11.522 6.111 -11.597 1.00 95.38 90 ILE A C 1
ATOM 741 O O . ILE A 1 90 ? 10.493 6.425 -10.999 1.00 95.38 90 ILE A O 1
ATOM 745 N N . SER A 1 91 ? 11.796 4.842 -11.916 1.00 95.88 91 SER A N 1
ATOM 746 C CA . SER A 1 91 ? 10.909 3.714 -11.583 1.00 95.88 91 SER A CA 1
ATOM 747 C C . SER A 1 91 ? 10.716 3.576 -10.074 1.00 95.88 91 SER A C 1
ATOM 749 O O . SER A 1 91 ? 9.584 3.483 -9.601 1.00 95.88 91 SER A O 1
ATOM 751 N N . VAL A 1 92 ? 11.815 3.628 -9.314 1.00 97.12 92 VAL A N 1
ATOM 752 C CA . VAL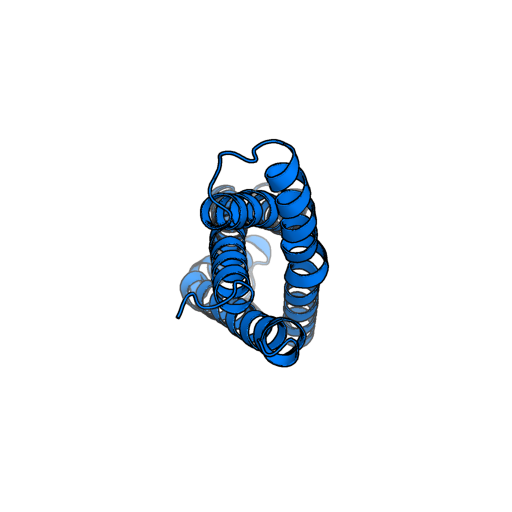 A 1 92 ? 11.781 3.567 -7.846 1.00 97.12 92 VAL A CA 1
ATOM 753 C C . VAL A 1 92 ? 11.012 4.758 -7.277 1.00 97.12 92 VAL A C 1
ATOM 755 O O . VAL A 1 92 ? 10.088 4.558 -6.497 1.00 97.12 92 VAL A O 1
ATOM 758 N N . LEU A 1 93 ? 11.322 5.987 -7.704 1.00 97.06 93 LEU A N 1
ATOM 759 C CA . LEU A 1 93 ? 10.634 7.185 -7.215 1.00 97.06 93 LEU A CA 1
ATOM 760 C C . LEU A 1 93 ? 9.129 7.154 -7.503 1.00 97.06 93 LEU A C 1
ATOM 762 O O . LEU A 1 93 ? 8.332 7.584 -6.671 1.00 97.06 93 LEU A O 1
ATOM 766 N N . SER A 1 94 ? 8.738 6.625 -8.661 1.00 97.81 94 SER A N 1
ATOM 767 C CA . SER A 1 94 ? 7.327 6.504 -9.022 1.00 97.81 94 SER A CA 1
ATOM 768 C C . SER A 1 94 ? 6.593 5.522 -8.122 1.00 97.81 94 SER A C 1
ATOM 770 O O . SER A 1 94 ? 5.520 5.843 -7.620 1.00 97.81 94 SER A O 1
ATOM 772 N N . GLY A 1 95 ? 7.205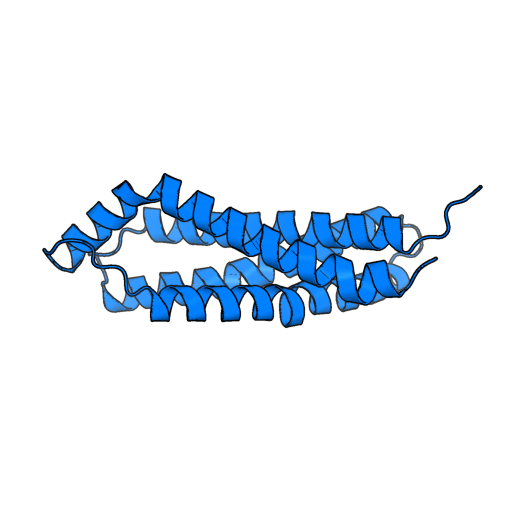 4.374 -7.825 1.00 98.19 95 GLY A N 1
ATOM 773 C CA . GLY A 1 95 ? 6.652 3.443 -6.848 1.00 98.19 95 GLY A CA 1
ATOM 774 C C . GLY A 1 95 ? 6.586 4.025 -5.433 1.00 98.19 95 GLY A C 1
ATOM 775 O O . GLY A 1 95 ? 5.575 3.832 -4.758 1.00 98.19 95 GLY A O 1
ATOM 776 N N . LEU A 1 96 ? 7.604 4.785 -5.006 1.00 98.31 96 LEU A N 1
ATOM 777 C CA . LEU A 1 96 ? 7.632 5.414 -3.682 1.00 98.31 96 LEU A CA 1
ATOM 778 C C . LEU A 1 96 ? 6.433 6.351 -3.504 1.00 98.31 96 LEU A C 1
ATOM 780 O O . LEU A 1 96 ? 5.672 6.212 -2.549 1.00 98.31 96 LEU A O 1
ATOM 784 N N . VAL A 1 97 ? 6.242 7.286 -4.437 1.00 97.94 97 VAL A N 1
ATOM 785 C CA . VAL A 1 97 ? 5.185 8.301 -4.340 1.00 97.94 97 VAL A CA 1
ATOM 786 C C . VAL A 1 97 ? 3.804 7.661 -4.440 1.00 97.94 97 VAL A C 1
ATOM 788 O O . VAL A 1 97 ? 2.960 7.878 -3.571 1.00 97.94 97 VAL A O 1
ATOM 791 N N . SER A 1 98 ? 3.563 6.850 -5.470 1.00 98.44 98 SER A N 1
ATOM 792 C CA . SER A 1 98 ? 2.237 6.279 -5.717 1.00 98.44 98 SER A CA 1
ATOM 793 C C . SER A 1 98 ? 1.830 5.270 -4.645 1.00 98.44 98 SER A C 1
ATOM 795 O O . SER A 1 98 ? 0.687 5.291 -4.190 1.00 98.44 98 SER A O 1
ATOM 797 N N . GLY A 1 99 ? 2.767 4.432 -4.191 1.00 98.44 99 GLY A N 1
ATOM 798 C CA . GLY A 1 99 ? 2.534 3.478 -3.112 1.00 98.44 99 GLY A CA 1
ATOM 799 C C . GLY A 1 99 ? 2.260 4.161 -1.771 1.00 98.44 99 GLY A C 1
ATOM 800 O O . GLY A 1 99 ? 1.303 3.797 -1.090 1.00 98.44 99 GLY A O 1
ATOM 801 N N . LEU A 1 100 ? 3.041 5.190 -1.417 1.00 98.56 100 LEU A N 1
ATOM 802 C CA . LEU A 1 100 ? 2.832 5.960 -0.186 1.00 98.56 100 LEU A CA 1
ATOM 803 C C . LEU A 1 100 ? 1.444 6.608 -0.166 1.00 98.56 100 LEU A C 1
ATOM 805 O O . LEU A 1 100 ? 0.728 6.491 0.826 1.00 98.56 100 LEU A O 1
ATOM 809 N N . LEU A 1 101 ? 1.056 7.265 -1.265 1.00 98.38 101 LEU A N 1
ATOM 810 C CA . LEU A 1 101 ? -0.241 7.934 -1.382 1.00 98.38 101 LEU A CA 1
ATOM 811 C C . LEU A 1 101 ? -1.401 6.943 -1.281 1.00 98.38 101 LEU A C 1
ATOM 813 O O . LEU A 1 101 ? -2.343 7.188 -0.530 1.00 98.38 101 LEU A O 1
ATOM 817 N N . TYR A 1 102 ? -1.326 5.818 -1.995 1.00 98.38 102 TYR A N 1
ATOM 818 C CA . TYR A 1 102 ? -2.357 4.785 -1.933 1.00 98.38 102 TYR A CA 1
ATOM 819 C C . TYR A 1 102 ? -2.505 4.216 -0.516 1.00 98.38 102 TYR A C 1
ATOM 821 O O . TYR A 1 102 ? -3.610 4.203 0.028 1.00 98.38 102 TYR A O 1
ATOM 829 N N . GLY A 1 103 ? -1.395 3.813 0.113 1.00 97.88 103 GLY A N 1
ATOM 830 C CA . GLY A 1 103 ? -1.411 3.270 1.471 1.00 97.88 103 GLY A CA 1
ATOM 831 C C . GLY A 1 103 ? -1.946 4.273 2.495 1.00 97.88 103 GLY A C 1
ATOM 832 O O . GLY A 1 103 ? -2.787 3.916 3.320 1.00 97.88 103 GLY A O 1
ATOM 833 N N . PHE A 1 104 ? -1.539 5.542 2.395 1.00 98.19 104 PHE A N 1
ATOM 834 C CA . PHE A 1 104 ? -2.034 6.607 3.267 1.00 98.19 104 PHE A CA 1
ATOM 835 C C . PHE A 1 104 ? -3.540 6.827 3.114 1.00 98.19 104 PHE A C 1
ATOM 837 O O . PHE A 1 104 ? -4.236 6.970 4.116 1.00 98.19 104 PHE A O 1
ATOM 844 N N . VAL A 1 105 ? -4.064 6.821 1.884 1.00 98.12 105 VAL A N 1
ATOM 845 C CA . VAL A 1 105 ? -5.503 6.984 1.637 1.00 98.12 105 VAL A CA 1
ATOM 846 C C . VAL A 1 105 ? -6.289 5.808 2.212 1.00 98.12 105 VAL A C 1
ATOM 848 O O . VAL A 1 105 ? -7.222 6.032 2.978 1.00 98.12 105 VAL A O 1
ATOM 851 N N . VAL A 1 106 ? -5.909 4.567 1.901 1.00 97.00 106 VAL A N 1
ATOM 852 C CA . VAL A 1 106 ? -6.653 3.376 2.348 1.00 97.00 106 VAL A CA 1
ATOM 853 C C . VAL A 1 106 ? -6.649 3.265 3.872 1.00 97.00 106 VAL A C 1
ATOM 855 O O . VAL A 1 106 ? -7.710 3.228 4.501 1.00 97.00 106 VAL A O 1
ATOM 858 N N . TYR A 1 107 ? -5.465 3.269 4.485 1.00 96.44 107 TYR A N 1
ATOM 859 C CA . TYR A 1 107 ? -5.348 3.082 5.930 1.00 96.44 107 TYR A CA 1
ATOM 860 C C . TYR A 1 107 ? -5.763 4.331 6.702 1.00 96.44 107 TYR A C 1
ATOM 862 O O . TYR A 1 107 ? -6.286 4.205 7.808 1.00 96.44 107 TYR A O 1
ATOM 870 N N . GLY A 1 108 ? -5.570 5.523 6.135 1.00 97.75 108 GLY A N 1
ATOM 871 C CA . GLY A 1 108 ? -6.024 6.778 6.720 1.00 97.75 108 GLY A CA 1
ATOM 872 C C . GLY A 1 108 ? -7.541 6.861 6.775 1.00 97.75 108 GLY A C 1
ATOM 873 O O . GLY A 1 108 ? -8.088 7.110 7.846 1.00 97.75 108 GLY A O 1
ATOM 874 N N . VAL A 1 109 ? -8.238 6.588 5.667 1.00 97.69 109 VAL A N 1
ATOM 875 C CA . VAL A 1 109 ? -9.710 6.585 5.642 1.00 97.69 109 VAL A CA 1
ATOM 876 C C . VAL A 1 109 ? -10.259 5.559 6.627 1.00 97.69 109 VAL A C 1
ATOM 878 O O . VAL A 1 109 ? -11.114 5.909 7.442 1.00 97.69 109 VAL A O 1
ATOM 881 N N . TYR A 1 110 ? -9.738 4.329 6.619 1.00 96.00 110 TYR A N 1
ATOM 882 C CA . TYR A 1 110 ? -10.179 3.291 7.548 1.00 96.00 110 TYR A CA 1
ATOM 883 C C . TYR A 1 110 ? -9.957 3.697 9.013 1.00 96.00 110 TYR A C 1
ATOM 885 O O . TYR A 1 110 ? -10.907 3.762 9.791 1.00 96.00 110 TYR A O 1
ATOM 893 N N . ASN A 1 111 ? -8.723 4.036 9.399 1.00 96.38 111 ASN A N 1
ATOM 894 C CA . ASN A 1 111 ? -8.399 4.300 10.802 1.00 96.38 111 ASN A CA 1
ATOM 895 C C . ASN A 1 111 ? -9.034 5.588 11.337 1.00 96.38 111 ASN A C 1
ATOM 897 O O . ASN A 1 111 ? -9.470 5.618 12.490 1.00 96.38 111 ASN A O 1
ATOM 901 N N . CYS A 1 112 ? -9.116 6.646 10.527 1.00 97.62 112 CYS A N 1
ATOM 902 C CA . CYS A 1 112 ? -9.788 7.879 10.929 1.00 97.62 112 CYS A CA 1
ATOM 903 C C . CYS A 1 112 ? -11.294 7.660 11.094 1.00 97.62 112 CYS A C 1
ATOM 905 O O . CYS A 1 112 ? -11.864 8.156 12.063 1.00 97.62 112 CYS A O 1
ATOM 907 N N . THR A 1 113 ? -11.926 6.876 10.214 1.00 97.50 113 THR A N 1
ATOM 908 C CA . THR A 1 113 ? -13.351 6.524 10.340 1.00 97.50 113 THR A CA 1
ATOM 909 C C . THR A 1 113 ? -13.594 5.688 11.594 1.00 97.50 113 THR A C 1
ATOM 911 O O . THR A 1 113 ? -14.460 6.020 12.400 1.00 97.50 113 THR A O 1
ATOM 914 N N . THR A 1 114 ? -12.773 4.664 11.833 1.00 96.00 114 THR A N 1
ATOM 915 C CA . THR A 1 114 ? -12.839 3.831 13.044 1.00 96.00 114 THR A CA 1
ATOM 916 C C . THR A 1 114 ? -12.668 4.667 14.312 1.00 96.00 114 THR A C 1
ATOM 918 O O . THR A 1 114 ? -13.434 4.527 15.267 1.00 96.00 114 THR A O 1
ATOM 921 N N . ARG A 1 115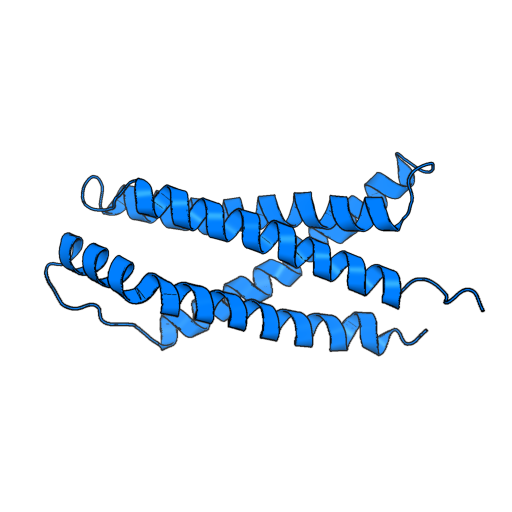 ? -11.714 5.605 14.323 1.00 95.88 115 ARG A N 1
ATOM 922 C CA . ARG A 1 115 ? -11.536 6.534 15.441 1.00 95.88 115 ARG A CA 1
ATOM 923 C C . ARG A 1 115 ? -12.706 7.503 15.594 1.00 95.88 115 ARG A C 1
ATOM 925 O O . ARG A 1 115 ? -13.054 7.814 16.725 1.00 95.88 115 ARG A O 1
ATOM 932 N N . ALA A 1 116 ? -13.315 7.976 14.510 1.00 97.06 116 ALA A N 1
ATOM 933 C CA . ALA A 1 116 ? -14.500 8.828 14.587 1.00 97.06 116 ALA A CA 1
ATOM 934 C C . ALA A 1 116 ? -15.683 8.085 15.232 1.00 97.06 116 ALA A C 1
ATOM 936 O O . ALA A 1 116 ? -16.374 8.653 16.073 1.00 97.06 116 ALA A O 1
ATOM 937 N N . ILE A 1 117 ? -15.859 6.798 14.912 1.00 97.00 117 ILE A N 1
ATOM 938 C CA . ILE A 1 117 ? -16.919 5.948 15.475 1.00 97.00 117 ILE A CA 1
ATOM 939 C C . ILE A 1 117 ? -16.663 5.650 16.958 1.00 97.00 117 ILE A C 1
ATOM 941 O O . ILE A 1 117 ? -17.536 5.853 17.799 1.00 97.00 117 ILE A O 1
ATOM 945 N N . PHE A 1 118 ? -15.464 5.177 17.306 1.00 95.62 118 PHE A N 1
ATOM 946 C CA . PHE A 1 118 ? -15.167 4.685 18.659 1.00 95.62 118 PHE A CA 1
ATOM 947 C C . PHE A 1 118 ? -14.519 5.727 19.580 1.00 95.62 118 PHE A C 1
ATOM 949 O O . PHE A 1 118 ? -14.306 5.468 20.768 1.00 95.62 118 PHE A O 1
ATOM 956 N N . SER A 1 119 ? -14.233 6.921 19.061 1.00 91.81 119 SER A N 1
ATOM 957 C CA . SER A 1 119 ? -13.724 8.079 19.797 1.00 91.81 119 SER A CA 1
ATOM 958 C C . SER A 1 119 ? -12.514 7.733 20.681 1.00 91.81 119 SER A C 1
ATOM 960 O O . SER A 1 119 ? -11.479 7.278 20.190 1.00 91.81 119 SER A O 1
ATOM 962 N N . SER A 1 120 ? -12.619 7.940 21.998 1.00 88.50 120 SER A N 1
ATOM 963 C CA . SER A 1 120 ? -11.546 7.684 22.963 1.00 88.50 120 SER A CA 1
ATOM 964 C C . SER A 1 120 ? -11.242 6.198 23.176 1.00 88.50 120 SER A 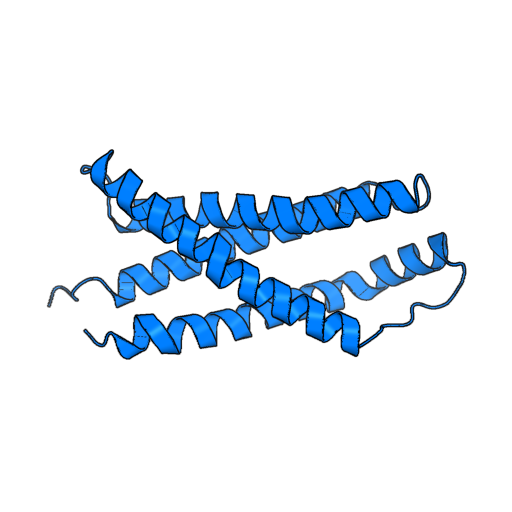C 1
ATOM 966 O O . SER A 1 120 ? -10.185 5.883 23.719 1.00 88.50 120 SER A O 1
ATOM 968 N N . ARG A 1 121 ? -12.118 5.282 22.737 1.00 93.06 121 ARG A N 1
ATOM 969 C CA . ARG A 1 121 ? -11.914 3.832 22.887 1.00 93.06 121 ARG A CA 1
ATOM 970 C C . ARG A 1 121 ? -10.979 3.241 21.832 1.00 93.06 121 ARG A C 1
ATOM 972 O O . ARG A 1 121 ? -10.432 2.170 22.068 1.00 93.06 121 ARG A O 1
ATOM 979 N N . TYR A 1 122 ? -10.765 3.927 20.705 1.00 94.94 122 TYR A N 1
ATOM 980 C CA . TYR A 1 122 ? -9.771 3.529 19.705 1.00 94.94 122 TYR A CA 1
ATOM 981 C C . TYR A 1 122 ? -8.439 4.251 19.962 1.00 94.94 122 TYR A C 1
ATOM 983 O O . TYR A 1 122 ? -8.378 5.478 19.812 1.00 94.94 122 TYR A O 1
ATOM 991 N N . PRO A 1 123 ? -7.355 3.555 20.351 1.00 94.56 123 PRO A N 1
ATOM 992 C CA . PRO A 1 123 ? -6.104 4.218 20.710 1.00 94.56 123 PRO A CA 1
ATOM 993 C C . PRO A 1 123 ? -5.452 4.935 19.518 1.00 94.56 123 PRO A C 1
ATOM 995 O O . PRO A 1 123 ? -5.291 4.354 18.446 1.00 94.56 123 PRO A O 1
ATOM 998 N N . VAL A 1 124 ? -4.994 6.181 19.716 1.00 94.88 124 VAL A N 1
ATOM 999 C CA . VAL A 1 124 ? -4.256 6.946 18.679 1.00 94.88 124 VAL A CA 1
ATOM 1000 C C . VAL A 1 124 ? -3.012 6.189 18.217 1.00 94.88 124 VAL A C 1
ATOM 1002 O O . VAL A 1 124 ? -2.655 6.239 17.046 1.00 94.88 124 VAL A O 1
ATOM 1005 N N . SER A 1 125 ? -2.360 5.465 19.127 1.00 94.06 125 SER A N 1
ATOM 1006 C CA . SER A 1 125 ? -1.167 4.682 18.813 1.00 94.06 125 SER A CA 1
ATOM 1007 C C . SER A 1 125 ? -1.434 3.571 17.797 1.00 94.06 125 SER A C 1
ATOM 1009 O O . SER A 1 125 ? -0.538 3.255 17.023 1.00 94.06 125 SER A O 1
ATOM 1011 N N . ILE A 1 126 ? -2.638 2.985 17.782 1.00 94.06 126 ILE A N 1
ATOM 1012 C CA . ILE A 1 126 ? -3.051 2.002 16.767 1.00 94.06 126 ILE A CA 1
ATOM 1013 C C . ILE A 1 126 ? -3.269 2.709 15.437 1.00 94.06 126 ILE A C 1
ATOM 1015 O O . ILE A 1 126 ? -2.686 2.306 14.443 1.00 94.06 126 ILE A O 1
ATOM 1019 N N . LEU A 1 127 ? -4.024 3.815 15.443 1.00 95.62 127 LEU A N 1
ATOM 1020 C CA . LEU A 1 127 ? -4.259 4.624 14.245 1.00 95.62 127 LEU A CA 1
ATOM 1021 C C . LEU A 1 127 ? -2.945 4.991 13.548 1.00 95.62 127 LEU A C 1
ATOM 1023 O O . LEU A 1 127 ? -2.796 4.755 12.354 1.00 95.62 127 LEU A O 1
ATOM 1027 N N . VAL A 1 128 ? -1.991 5.559 14.291 1.00 96.00 128 VAL A N 1
ATOM 1028 C CA . VAL A 1 128 ? -0.712 6.013 13.729 1.00 96.00 128 VAL A CA 1
ATOM 1029 C C . VAL A 1 128 ? 0.113 4.831 13.237 1.00 96.00 128 VAL A C 1
ATOM 1031 O O . VAL A 1 128 ? 0.697 4.911 12.160 1.00 96.00 128 VAL A O 1
ATOM 1034 N N . GLN A 1 129 ? 0.150 3.738 13.999 1.00 94.25 129 GLN A N 1
ATOM 1035 C CA . GLN A 1 129 ? 0.896 2.547 13.613 1.00 94.25 129 GLN A CA 1
ATOM 1036 C C . GLN A 1 129 ? 0.345 1.917 12.334 1.00 94.25 129 GLN A C 1
ATOM 1038 O O . GLN A 1 129 ? 1.126 1.629 11.432 1.00 94.25 129 GLN A O 1
ATOM 1043 N N . ASP A 1 130 ? -0.967 1.727 12.237 1.00 94.31 130 ASP A N 1
ATOM 1044 C CA . ASP A 1 130 ? -1.591 1.070 11.091 1.00 94.31 130 ASP A CA 1
ATOM 1045 C C . ASP A 1 130 ? -1.498 1.954 9.847 1.00 94.31 130 ASP A C 1
ATOM 1047 O O . ASP A 1 130 ? -1.186 1.469 8.761 1.00 94.31 130 ASP A O 1
ATOM 1051 N N . MET A 1 131 ? -1.676 3.270 9.997 1.00 96.81 131 MET A N 1
ATOM 1052 C CA . MET A 1 131 ? -1.441 4.219 8.907 1.00 96.81 131 MET A CA 1
ATOM 1053 C C . MET A 1 131 ? 0.017 4.209 8.443 1.00 96.81 131 MET A C 1
ATOM 1055 O O . MET A 1 131 ? 0.270 4.232 7.237 1.00 96.81 131 MET A O 1
ATOM 1059 N N . ALA A 1 132 ? 0.977 4.162 9.371 1.00 96.25 132 ALA A N 1
ATOM 1060 C CA . ALA A 1 132 ? 2.395 4.085 9.038 1.00 96.25 132 ALA A CA 1
ATOM 1061 C C . ALA A 1 132 ? 2.736 2.762 8.344 1.00 96.25 132 ALA A C 1
ATOM 1063 O O . ALA A 1 132 ? 3.388 2.790 7.302 1.00 96.25 132 ALA A O 1
ATOM 1064 N N . TRP A 1 133 ? 2.258 1.627 8.866 1.00 95.44 133 TRP A N 1
ATOM 1065 C CA . TRP A 1 133 ? 2.433 0.315 8.245 1.00 95.44 133 TRP A CA 1
ATOM 1066 C C . TRP A 1 133 ? 1.877 0.322 6.828 1.00 95.44 133 TRP A C 1
ATOM 1068 O O . TRP A 1 133 ? 2.634 0.107 5.890 1.00 95.44 133 TRP A O 1
ATOM 1078 N N . GLY A 1 134 ? 0.603 0.675 6.657 1.00 95.81 134 GLY A N 1
ATOM 1079 C CA . GLY A 1 134 ? -0.047 0.696 5.353 1.00 95.81 134 GLY A CA 1
ATOM 1080 C C . GLY A 1 134 ? 0.660 1.597 4.345 1.00 95.81 134 GLY A C 1
ATOM 1081 O O . GLY A 1 134 ? 0.898 1.189 3.210 1.00 95.81 134 GLY A O 1
ATOM 1082 N N . SER A 1 135 ? 1.062 2.801 4.756 1.00 97.62 135 SER A N 1
ATOM 1083 C CA . SER A 1 135 ? 1.746 3.753 3.872 1.00 97.62 135 SER A CA 1
ATOM 1084 C C . SER A 1 135 ? 3.147 3.274 3.484 1.00 97.62 135 SER A C 1
ATOM 1086 O O . SER A 1 135 ? 3.490 3.262 2.303 1.00 97.62 135 SER A O 1
ATOM 1088 N N . LEU A 1 136 ? 3.959 2.849 4.458 1.00 97.50 136 LEU A N 1
ATOM 1089 C CA . LEU A 1 136 ? 5.341 2.422 4.220 1.00 97.50 136 LEU A CA 1
ATOM 1090 C C . LEU A 1 136 ? 5.406 1.083 3.484 1.00 97.50 136 LEU A C 1
ATOM 1092 O O . LEU A 1 136 ? 6.227 0.920 2.582 1.00 97.50 136 LEU A O 1
ATOM 1096 N N . TYR A 1 137 ? 4.520 0.151 3.827 1.00 97.12 137 TYR A N 1
ATOM 1097 C CA . TYR A 1 137 ? 4.387 -1.125 3.141 1.00 97.12 137 TYR A CA 1
ATOM 1098 C C . TYR A 1 137 ? 4.056 -0.907 1.664 1.00 97.12 137 TYR A C 1
ATOM 1100 O O . TYR A 1 137 ? 4.818 -1.337 0.801 1.00 97.12 137 TYR A O 1
ATOM 1108 N N . ASN A 1 138 ? 2.995 -0.152 1.356 1.00 98.19 138 ASN A N 1
ATOM 1109 C CA . ASN A 1 138 ? 2.610 0.111 -0.031 1.00 98.19 138 ASN A CA 1
ATOM 1110 C C . ASN A 1 138 ? 3.680 0.908 -0.795 1.00 98.19 138 ASN A C 1
ATOM 1112 O O . ASN A 1 138 ? 3.918 0.626 -1.972 1.00 98.19 138 ASN A O 1
ATOM 1116 N N . MET A 1 139 ? 4.363 1.851 -0.139 1.00 98.31 139 MET A N 1
ATOM 1117 C CA . MET A 1 139 ? 5.500 2.594 -0.696 1.00 98.31 139 MET A CA 1
ATOM 1118 C C . MET A 1 139 ? 6.630 1.653 -1.137 1.00 98.31 139 MET A C 1
ATOM 1120 O O . MET A 1 139 ? 7.067 1.695 -2.291 1.00 98.31 139 MET A O 1
ATOM 1124 N N . VAL A 1 140 ? 7.103 0.787 -0.238 1.00 97.94 140 VAL A N 1
ATOM 1125 C CA . VAL A 1 140 ? 8.206 -0.142 -0.526 1.00 97.94 140 VAL A CA 1
ATOM 1126 C C . VAL A 1 140 ? 7.769 -1.189 -1.546 1.00 97.94 140 VAL A C 1
ATOM 1128 O O . VAL A 1 140 ? 8.479 -1.435 -2.520 1.00 97.94 140 VAL A O 1
ATOM 1131 N N .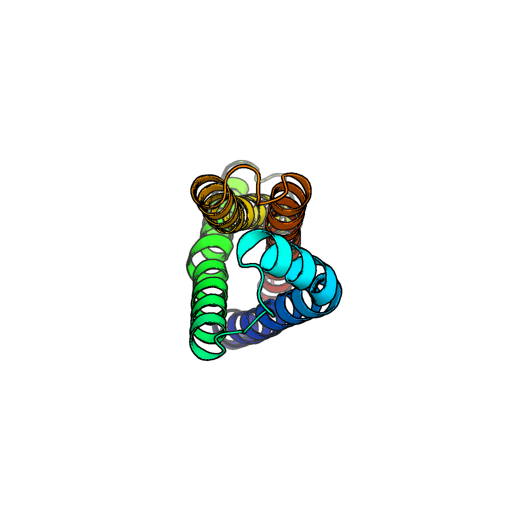 TYR A 1 141 ? 6.580 -1.759 -1.367 1.00 98.19 141 TYR A N 1
ATOM 1132 C CA . TYR A 1 141 ? 6.064 -2.825 -2.215 1.00 98.19 141 TYR A CA 1
ATOM 1133 C C . TYR A 1 141 ? 5.902 -2.373 -3.670 1.00 98.19 141 TYR A C 1
ATOM 1135 O O . TYR A 1 141 ? 6.399 -3.019 -4.594 1.00 98.19 141 TYR A O 1
ATOM 1143 N N . THR A 1 142 ? 5.290 -1.206 -3.882 1.00 98.50 142 THR A N 1
ATOM 1144 C CA . THR A 1 142 ? 5.103 -0.639 -5.227 1.00 98.50 142 THR A CA 1
ATOM 1145 C C . THR A 1 142 ? 6.444 -0.261 -5.862 1.00 98.50 142 THR A C 1
ATOM 1147 O O . THR A 1 142 ? 6.636 -0.459 -7.060 1.00 98.50 142 THR A O 1
ATOM 1150 N N . SER A 1 143 ? 7.417 0.203 -5.072 1.00 98.31 143 SER A N 1
ATOM 1151 C CA . SER A 1 143 ? 8.779 0.479 -5.559 1.00 98.31 143 SER A CA 1
ATOM 1152 C C . SER A 1 143 ? 9.494 -0.777 -6.045 1.00 98.31 143 SER A C 1
ATOM 1154 O O . SER A 1 143 ? 10.103 -0.764 -7.116 1.00 98.31 143 SER A O 1
ATOM 1156 N N . ILE A 1 144 ? 9.396 -1.876 -5.293 1.00 98.12 144 ILE A N 1
ATOM 1157 C CA . ILE A 1 144 ? 9.966 -3.169 -5.685 1.00 98.12 144 ILE A CA 1
ATOM 1158 C C . ILE A 1 144 ? 9.291 -3.674 -6.961 1.00 98.12 144 ILE A C 1
ATOM 1160 O O . ILE A 1 144 ? 9.987 -4.083 -7.891 1.00 98.12 144 ILE A O 1
ATOM 1164 N N . TYR A 1 145 ? 7.961 -3.586 -7.044 1.00 98.06 145 TYR A N 1
ATOM 1165 C CA . TYR A 1 145 ? 7.219 -3.954 -8.248 1.00 98.06 145 TYR A CA 1
ATOM 1166 C C . TYR A 1 145 ? 7.707 -3.171 -9.476 1.00 98.06 145 TYR A C 1
ATOM 1168 O O . TYR A 1 145 ? 8.066 -3.778 -10.485 1.00 98.06 145 TYR A O 1
ATOM 1176 N N . MET A 1 146 ? 7.798 -1.840 -9.378 1.00 97.56 146 MET A N 1
ATOM 1177 C CA . MET A 1 146 ? 8.265 -0.983 -10.475 1.00 97.56 146 MET A CA 1
ATOM 1178 C C . MET A 1 146 ? 9.714 -1.282 -10.867 1.00 97.56 146 MET A C 1
ATOM 1180 O O . MET A 1 146 ? 10.048 -1.287 -12.051 1.00 97.56 146 MET A O 1
ATOM 1184 N N . MET A 1 147 ? 10.579 -1.578 -9.895 1.00 96.19 147 MET A N 1
ATOM 1185 C CA . MET A 1 147 ? 11.963 -1.973 -10.145 1.00 96.19 147 MET A CA 1
ATOM 1186 C C . MET A 1 147 ? 12.050 -3.299 -10.911 1.00 96.19 147 MET A C 1
ATOM 1188 O O . MET A 1 147 ? 12.776 -3.382 -11.903 1.00 96.19 147 MET A O 1
ATOM 1192 N N . ILE A 1 148 ? 11.317 -4.326 -10.472 1.00 95.69 148 ILE A N 1
ATOM 1193 C CA . ILE A 1 148 ? 11.285 -5.638 -11.133 1.00 95.69 148 ILE A CA 1
ATOM 1194 C C . ILE A 1 148 ? 10.708 -5.493 -12.539 1.00 95.69 148 ILE A C 1
ATOM 1196 O O . ILE A 1 148 ? 11.317 -5.963 -13.498 1.00 95.69 148 ILE A O 1
ATOM 1200 N N . TRP A 1 149 ? 9.583 -4.790 -12.677 1.00 95.00 149 TRP A N 1
ATOM 1201 C CA . TRP A 1 149 ? 8.980 -4.512 -13.975 1.00 95.00 149 TRP A CA 1
ATOM 1202 C C . TRP A 1 149 ? 9.970 -3.822 -14.915 1.00 95.00 149 TRP A C 1
ATOM 1204 O O . TRP A 1 149 ? 10.127 -4.262 -16.051 1.00 95.00 149 TRP A O 1
ATOM 1214 N N . HIS A 1 150 ? 10.684 -2.797 -14.443 1.00 92.12 150 HIS A N 1
ATOM 1215 C CA . HIS A 1 150 ? 11.654 -2.072 -15.257 1.00 92.12 150 HIS A CA 1
ATOM 1216 C C . HIS A 1 150 ? 12.794 -2.984 -15.721 1.00 92.12 150 HIS A C 1
ATOM 1218 O O . HIS A 1 150 ? 13.127 -3.004 -16.904 1.00 92.12 150 HIS A O 1
ATOM 1224 N N . ARG A 1 151 ? 13.357 -3.797 -14.818 1.00 91.31 151 ARG A N 1
ATOM 1225 C CA . ARG A 1 151 ? 14.411 -4.769 -15.157 1.00 91.31 151 ARG A CA 1
ATOM 1226 C C . ARG A 1 151 ? 13.940 -5.818 -16.162 1.00 91.31 151 ARG A C 1
ATOM 1228 O O . ARG A 1 151 ? 14.702 -6.176 -17.047 1.00 91.31 151 ARG A O 1
ATOM 1235 N N . LEU A 1 152 ? 12.695 -6.272 -16.042 1.00 90.56 152 LEU A N 1
ATOM 1236 C CA . LEU A 1 152 ? 12.073 -7.233 -16.955 1.00 90.56 152 LEU A CA 1
ATOM 1237 C C . LEU A 1 152 ? 11.510 -6.600 -18.235 1.00 90.56 152 LEU A C 1
ATOM 1239 O O . LEU A 1 152 ? 11.007 -7.340 -19.077 1.00 90.56 152 LEU A O 1
ATOM 1243 N N . SER A 1 153 ? 11.554 -5.270 -18.378 1.00 86.81 153 SER A N 1
ATOM 1244 C CA . SER A 1 153 ? 11.061 -4.525 -19.553 1.00 86.81 153 SER A CA 1
ATOM 1245 C C . SER A 1 153 ? 12.180 -3.863 -20.368 1.00 86.81 153 SER A C 1
ATOM 1247 O O . SER A 1 153 ? 12.027 -3.683 -21.575 1.00 86.81 153 SER A O 1
ATOM 1249 N N . SER A 1 154 ? 13.326 -3.571 -19.750 1.00 79.81 154 SER A N 1
ATOM 1250 C CA . SER A 1 154 ? 14.524 -3.071 -20.434 1.00 79.81 154 SER A CA 1
ATOM 1251 C C . SER A 1 154 ? 15.217 -4.173 -21.249 1.00 79.81 154 SER A C 1
ATOM 1253 O O . SER A 1 154 ? 15.363 -5.286 -20.742 1.00 79.81 154 SER A O 1
ATOM 1255 N N . PRO A 1 155 ? 15.666 -3.903 -22.491 1.00 65.81 155 PRO A N 1
ATOM 1256 C CA . PRO A 1 155 ? 16.501 -4.846 -23.229 1.00 65.81 155 PRO A CA 1
ATOM 1257 C C . PRO A 1 155 ? 17.689 -5.263 -22.358 1.00 65.81 155 PRO A C 1
ATOM 1259 O O . PRO A 1 155 ? 18.305 -4.416 -21.713 1.00 65.81 155 PRO A O 1
ATOM 1262 N N . VAL A 1 156 ? 17.979 -6.564 -22.295 1.00 58.50 156 VAL A N 1
ATOM 1263 C CA . VAL A 1 156 ? 19.247 -7.012 -21.720 1.00 58.50 156 VAL A CA 1
ATOM 1264 C C . VAL A 1 156 ? 20.310 -6.573 -22.717 1.00 58.50 156 VAL A C 1
ATOM 1266 O O . VAL A 1 156 ? 20.317 -7.077 -23.838 1.00 58.50 156 VAL A O 1
ATOM 1269 N N . ASP A 1 157 ? 21.137 -5.605 -22.337 1.00 48.59 157 ASP A N 1
ATOM 1270 C CA . ASP A 1 157 ? 22.342 -5.269 -23.088 1.00 48.59 157 ASP A CA 1
ATOM 1271 C C . ASP A 1 157 ? 23.276 -6.495 -23.014 1.00 48.59 157 ASP A C 1
ATOM 1273 O O . ASP A 1 157 ? 23.960 -6.699 -22.009 1.00 48.59 157 ASP A O 1
ATOM 1277 N N . ILE A 1 158 ? 23.211 -7.367 -24.028 1.00 41.75 158 ILE A N 1
ATOM 1278 C CA . ILE A 1 158 ? 24.177 -8.445 -24.306 1.00 41.75 158 ILE A CA 1
ATOM 1279 C C . ILE A 1 158 ? 24.934 -8.058 -25.568 1.00 41.75 158 ILE A C 1
ATOM 1281 O O . ILE A 1 158 ? 24.249 -7.735 -26.567 1.00 41.75 158 ILE A O 1
#

Radius of gyration: 18.34 Å; Cα contacts (8 Å, |Δi|>4): 152; chains: 1; bounding box: 41×30×50 Å

Secondary structure (DSSP, 8-state):
--HHIIIIIHHHHHHHHHHHHHHHHHHHHHHHHHHHHHHHHSS-----HHHHHHHHHHHHHHIIIIIIHHHHHHHHHHHHH-TTS-HHHHHHHHHHHHHHHHHHHHHHHHHHHHHHHHGGGS-HHHHHHHHHHHHHHHHHHHHHHHHHHHHHHS----

Mean predicted aligned error: 4.0 Å

Solvent-accessible surface area (backbone atoms only — not comparable to full-atom values): 8206 Å² total; per-residue (Å²): 128,68,63,62,48,64,72,48,50,47,57,52,55,48,43,54,54,53,54,52,54,52,54,51,49,49,63,77,41,40,72,60,52,40,52,43,39,31,64,63,70,72,45,82,75,78,81,60,64,67,61,50,53,54,49,54,52,51,49,44,48,45,44,51,71,44,22,48,46,45,14,52,56,44,28,58,52,44,50,71,76,42,68,89,57,56,72,64,60,43,28,32,51,17,9,35,54,26,10,27,51,45,16,35,50,57,32,38,53,52,38,52,51,51,30,67,74,48,43,88,52,42,57,66,72,55,43,55,48,50,24,47,47,35,13,52,51,32,12,55,52,35,16,51,50,34,43,53,48,48,65,70,67,49,82,80,91,123

Foldseek 3Di:
DDPCCLPPVLLVVLLVVLLVVVVVVCVVCVVVVQVLCCLQVVDGDDDDPVVVVVVSVVLSCCLVVQLLVQLVVQLVVCCVVPVVDDSLVSLLVSQQVSQLVSLLVVLVVVLVVVCVVRPPSRDVVCSVVSSCCSNVSRNVSSSVSSNVSVVVVDPDPD

Nearest PDB structures (foldseek):
  4u9l-assembly1_A  TM=4.346E-01  e=1.826E+00  Thermus thermophilus HB8
  5x9h-assembly1_A  TM=4.693E-01  e=5.376E+00  Thermus thermophilus HB8
  2dvl-assembly1_A  TM=2.970E-01  e=2.704E+00  Thermus thermophilus HB8